Protein AF-A0A432T7C3-F1 (afdb_monomer)

Structure (mmCIF, N/CA/C/O backbone):
data_AF-A0A432T7C3-F1
#
_entry.id   AF-A0A432T7C3-F1
#
loop_
_atom_site.group_PDB
_atom_site.id
_atom_site.type_symbol
_atom_site.label_atom_id
_atom_site.label_alt_id
_atom_site.label_comp_id
_atom_site.label_asym_id
_atom_site.label_entity_id
_atom_site.label_seq_id
_atom_site.pdbx_PDB_ins_code
_atom_site.Cartn_x
_atom_site.Cartn_y
_atom_site.Cartn_z
_atom_site.occupancy
_atom_site.B_iso_or_equiv
_atom_site.auth_seq_id
_atom_site.auth_comp_id
_atom_site.auth_asym_id
_atom_site.auth_atom_id
_atom_site.pdbx_PDB_model_num
ATOM 1 N N . GLN A 1 1 ? 37.773 -9.809 -65.110 1.00 54.16 1 GLN A N 1
ATOM 2 C CA . GLN A 1 1 ? 37.164 -10.284 -63.846 1.00 54.16 1 GLN A CA 1
ATOM 3 C C . GLN A 1 1 ? 37.343 -9.283 -62.699 1.00 54.16 1 GLN A C 1
ATOM 5 O O . GLN A 1 1 ? 36.354 -8.978 -62.051 1.00 54.16 1 GLN A O 1
ATOM 10 N N . LEU A 1 2 ? 38.522 -8.673 -62.494 1.00 64.56 2 LEU A N 1
ATOM 11 C CA . LEU A 1 2 ? 38.694 -7.608 -61.482 1.00 64.56 2 LEU A CA 1
ATOM 12 C C . LEU A 1 2 ? 37.744 -6.406 -61.658 1.00 64.56 2 LEU A C 1
ATOM 14 O O . LEU A 1 2 ? 37.032 -6.058 -60.725 1.00 64.56 2 LEU A O 1
ATOM 18 N N . LYS A 1 3 ? 37.625 -5.853 -62.875 1.00 71.88 3 LYS A N 1
ATOM 19 C CA . LYS A 1 3 ? 36.736 -4.705 -63.163 1.00 71.88 3 LYS A CA 1
ATOM 20 C C . LYS A 1 3 ? 35.256 -4.932 -62.813 1.00 71.88 3 LYS A C 1
ATOM 22 O O . LYS A 1 3 ? 34.535 -3.980 -62.534 1.00 71.88 3 LYS A O 1
ATOM 27 N N . SER A 1 4 ? 34.767 -6.175 -62.856 1.00 71.75 4 SER A N 1
ATOM 28 C CA . SER A 1 4 ? 33.382 -6.485 -62.462 1.00 71.75 4 SER A CA 1
ATOM 29 C C . SER A 1 4 ? 33.224 -6.640 -60.951 1.00 71.75 4 SER A C 1
ATOM 31 O O . SER A 1 4 ? 32.135 -6.416 -60.434 1.00 71.75 4 SER A O 1
ATOM 33 N N . ILE A 1 5 ? 34.289 -7.035 -60.248 1.00 71.56 5 ILE A N 1
ATOM 34 C CA . ILE A 1 5 ? 34.315 -7.098 -58.783 1.00 71.56 5 ILE A CA 1
ATOM 35 C C . ILE A 1 5 ? 34.337 -5.674 -58.224 1.00 71.56 5 ILE A C 1
ATOM 37 O O . ILE A 1 5 ? 33.519 -5.350 -57.373 1.00 71.56 5 ILE A O 1
ATOM 41 N N . GLU A 1 6 ? 35.172 -4.808 -58.790 1.00 73.12 6 GLU A N 1
ATOM 42 C CA . GLU A 1 6 ? 35.300 -3.392 -58.426 1.00 73.12 6 GLU A CA 1
ATOM 43 C C . GLU A 1 6 ? 33.960 -2.646 -58.558 1.00 73.12 6 GLU A C 1
ATOM 45 O O . GLU A 1 6 ? 33.432 -2.134 -57.576 1.00 73.12 6 GLU A O 1
ATOM 50 N N . LYS A 1 7 ? 33.287 -2.764 -59.715 1.00 78.12 7 LYS A N 1
ATOM 51 C CA . LYS A 1 7 ? 31.936 -2.201 -59.912 1.00 78.12 7 LYS A CA 1
ATOM 52 C C . LYS A 1 7 ? 30.893 -2.717 -58.915 1.00 78.12 7 LYS A C 1
ATOM 54 O O . LYS A 1 7 ? 29.966 -1.989 -58.566 1.00 78.12 7 LYS A O 1
ATOM 59 N N . ARG A 1 8 ? 30.990 -3.981 -58.488 1.00 75.25 8 ARG A N 1
ATOM 60 C CA . ARG A 1 8 ? 30.068 -4.559 -57.494 1.00 75.25 8 ARG A CA 1
ATOM 61 C C . ARG A 1 8 ? 30.345 -4.019 -56.097 1.00 75.25 8 ARG A C 1
ATOM 63 O O . ARG A 1 8 ? 29.389 -3.766 -55.367 1.00 75.25 8 ARG A O 1
ATOM 70 N N . VAL A 1 9 ? 31.616 -3.846 -55.741 1.00 74.75 9 VAL A N 1
ATOM 71 C CA . VAL A 1 9 ? 32.032 -3.254 -54.466 1.00 74.75 9 VAL A CA 1
ATOM 72 C C . VAL A 1 9 ? 31.573 -1.801 -54.394 1.00 74.75 9 VAL A C 1
ATOM 74 O O . VAL A 1 9 ? 30.896 -1.448 -53.433 1.00 74.75 9 VAL A O 1
ATOM 77 N N . ASP A 1 10 ? 31.793 -1.007 -55.442 1.00 78.06 10 ASP A N 1
ATOM 78 C CA . ASP A 1 10 ? 31.358 0.395 -55.495 1.00 78.06 10 ASP A CA 1
ATOM 79 C C . ASP A 1 10 ? 29.837 0.534 -55.415 1.00 78.06 10 ASP A C 1
ATOM 81 O O . ASP A 1 10 ? 29.310 1.325 -54.633 1.00 78.06 10 ASP A O 1
ATOM 85 N N . ALA A 1 11 ? 29.098 -0.285 -56.172 1.00 77.31 11 ALA A N 1
ATOM 86 C CA . ALA A 1 11 ? 27.639 -0.294 -56.113 1.00 77.31 11 ALA A CA 1
ATOM 87 C C . ALA A 1 11 ? 27.120 -0.703 -54.724 1.00 77.31 11 ALA A C 1
ATOM 89 O O . ALA A 1 11 ? 26.119 -0.161 -54.254 1.00 77.31 11 ALA A O 1
ATOM 90 N N . SER A 1 12 ? 27.790 -1.648 -54.060 1.00 73.06 12 SER A N 1
ATOM 91 C CA . SER A 1 12 ? 27.452 -2.056 -52.696 1.00 73.06 12 SER A CA 1
ATOM 92 C C . SER A 1 12 ? 27.773 -0.958 -51.681 1.00 73.06 12 SER A C 1
ATOM 94 O O . SER A 1 12 ? 26.977 -0.722 -50.775 1.00 73.06 12 SER A O 1
ATOM 96 N N . SER A 1 13 ? 28.903 -0.271 -51.848 1.00 70.06 13 SER A N 1
ATOM 97 C CA . SER A 1 13 ? 29.343 0.818 -50.976 1.00 70.06 13 SER A CA 1
ATOM 98 C C . SER A 1 13 ? 28.404 2.019 -51.083 1.00 70.06 13 SER A C 1
ATOM 100 O O . SER A 1 13 ? 27.901 2.500 -50.073 1.00 70.06 13 SER A O 1
ATOM 102 N N . ASN A 1 14 ? 28.035 2.410 -52.307 1.00 77.12 14 ASN A N 1
ATOM 103 C CA . ASN A 1 14 ? 27.067 3.480 -52.550 1.00 77.12 14 ASN A CA 1
A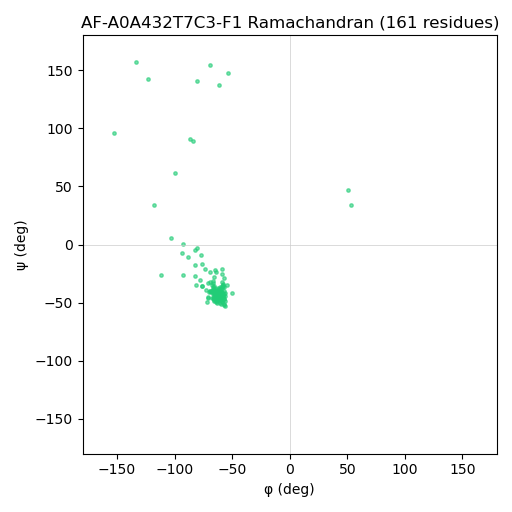TOM 104 C C . ASN A 1 14 ? 25.688 3.150 -51.969 1.00 77.12 14 ASN A C 1
ATOM 106 O O . ASN A 1 14 ? 25.072 3.996 -51.331 1.00 77.12 14 ASN A O 1
ATOM 110 N N . ARG A 1 15 ? 25.210 1.907 -52.121 1.00 78.12 15 ARG A N 1
ATOM 111 C CA . ARG A 1 15 ? 23.943 1.472 -51.507 1.00 78.12 15 ARG A CA 1
ATOM 112 C C . ARG A 1 15 ? 23.992 1.519 -49.982 1.00 78.12 15 ARG A C 1
ATOM 114 O O . ARG A 1 15 ? 23.000 1.899 -49.364 1.00 78.12 15 ARG A O 1
ATOM 121 N N . LEU A 1 16 ? 25.117 1.129 -49.383 1.00 72.56 16 LEU A N 1
ATOM 122 C CA . LEU A 1 16 ? 25.315 1.191 -47.938 1.00 72.56 16 LEU A CA 1
ATOM 123 C C . LEU A 1 16 ? 25.355 2.641 -47.445 1.00 72.56 16 LEU A C 1
ATOM 125 O O . LEU A 1 16 ? 24.754 2.945 -46.419 1.00 72.56 16 LEU A O 1
ATOM 129 N N . GLU A 1 17 ? 26.012 3.529 -48.183 1.00 69.94 17 GLU A N 1
ATOM 130 C CA . GLU A 1 17 ? 26.116 4.946 -47.846 1.00 69.94 17 GLU A CA 1
ATOM 131 C C . GLU A 1 17 ? 24.760 5.652 -47.951 1.00 69.94 17 GLU A C 1
ATOM 133 O O . GLU A 1 17 ? 24.330 6.299 -46.998 1.00 69.94 17 GLU A O 1
ATOM 138 N N . THR A 1 18 ? 24.011 5.427 -49.037 1.00 73.81 18 THR A N 1
ATOM 139 C CA . THR A 1 18 ? 22.626 5.908 -49.159 1.00 73.81 18 THR A CA 1
ATOM 140 C C . THR A 1 18 ? 21.754 5.366 -48.028 1.00 73.81 18 THR A C 1
ATOM 142 O O . THR A 1 18 ? 21.009 6.115 -47.407 1.00 73.81 18 THR A O 1
ATOM 145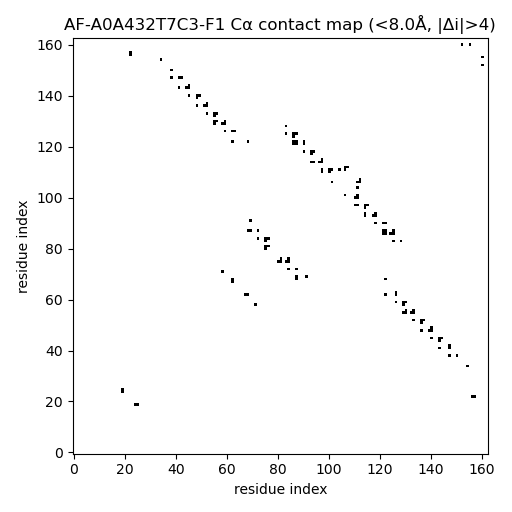 N N . TYR A 1 19 ? 21.884 4.080 -47.684 1.00 69.31 19 TYR A N 1
ATOM 146 C CA . TYR A 1 19 ? 21.140 3.498 -46.567 1.00 69.31 19 TYR A CA 1
ATOM 147 C C . TYR A 1 19 ? 21.490 4.152 -45.220 1.00 69.31 19 TYR A C 1
ATOM 149 O O . TYR A 1 19 ? 20.591 4.407 -44.416 1.00 69.31 19 TYR A O 1
ATOM 157 N N . LYS A 1 20 ? 22.772 4.444 -44.965 1.00 66.69 20 LYS A N 1
ATOM 158 C CA . LYS A 1 20 ? 23.224 5.142 -43.753 1.00 66.69 20 LYS A CA 1
ATOM 159 C C . LYS A 1 20 ? 22.702 6.577 -43.697 1.00 66.69 20 LYS A C 1
ATOM 161 O O . LYS A 1 20 ? 22.206 6.984 -42.649 1.00 66.69 20 LYS A O 1
ATOM 166 N N . GLN A 1 21 ? 22.746 7.308 -44.810 1.00 69.50 21 GLN A N 1
ATOM 167 C CA . GLN A 1 21 ? 22.246 8.683 -44.914 1.00 69.50 21 GLN A CA 1
ATOM 168 C C . GLN A 1 21 ? 20.721 8.756 -44.740 1.00 69.50 21 GLN A C 1
ATOM 170 O O . GLN A 1 21 ? 20.242 9.498 -43.879 1.00 69.50 21 GLN A O 1
ATOM 175 N N . ASP A 1 22 ? 19.963 7.914 -45.450 1.00 68.88 22 ASP A N 1
ATOM 176 C CA . ASP A 1 22 ? 18.492 7.841 -45.382 1.00 68.88 22 ASP A CA 1
ATOM 177 C C . ASP A 1 22 ? 17.982 7.535 -43.961 1.00 68.88 22 ASP A C 1
ATOM 179 O O . ASP A 1 22 ? 16.904 7.981 -43.539 1.00 68.88 22 ASP A O 1
ATOM 183 N N 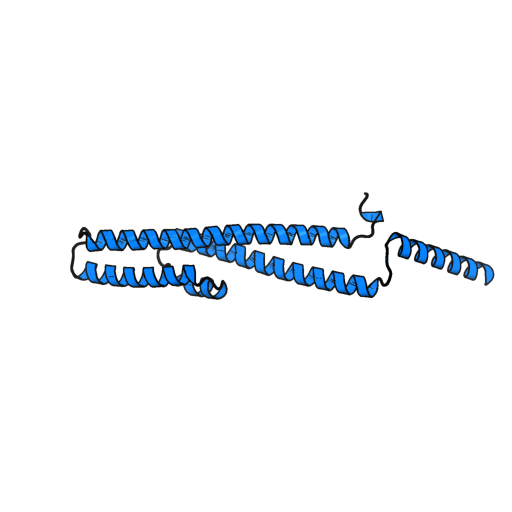. ASN A 1 23 ? 18.764 6.766 -43.199 1.00 62.19 23 ASN A N 1
ATOM 184 C CA . ASN A 1 23 ? 18.429 6.354 -41.839 1.00 62.19 23 ASN A CA 1
ATOM 185 C C . ASN A 1 23 ? 19.192 7.134 -40.753 1.00 62.19 23 ASN A C 1
ATOM 187 O O . ASN A 1 23 ? 19.024 6.822 -39.576 1.00 62.19 23 ASN A O 1
ATOM 191 N N . SER A 1 24 ? 19.978 8.157 -41.114 1.00 62.12 24 SER A N 1
ATOM 192 C CA . SER A 1 24 ? 20.778 8.974 -40.181 1.00 62.12 24 SER A CA 1
ATOM 193 C C . SER A 1 24 ? 21.704 8.144 -39.267 1.00 62.12 24 SER A C 1
ATOM 195 O O . SER A 1 24 ? 21.935 8.477 -38.102 1.00 62.12 24 SER A O 1
ATOM 197 N N . ILE A 1 25 ? 22.230 7.037 -39.795 1.00 59.09 25 ILE A N 1
ATOM 198 C CA . ILE A 1 25 ? 23.072 6.077 -39.080 1.00 59.09 25 ILE A CA 1
ATOM 199 C C . ILE A 1 25 ? 24.528 6.554 -39.157 1.00 59.09 25 ILE A C 1
ATOM 201 O O . ILE A 1 25 ? 25.255 6.223 -40.090 1.00 59.09 25 ILE A O 1
ATOM 205 N N . VAL A 1 26 ? 24.950 7.351 -38.173 1.00 58.78 26 VAL A N 1
ATOM 206 C CA . VAL A 1 26 ? 26.331 7.866 -38.072 1.00 58.78 26 VAL A CA 1
ATOM 207 C C . VAL A 1 26 ? 27.269 6.813 -37.455 1.00 58.78 26 VAL A C 1
ATOM 209 O O . VAL A 1 26 ? 28.410 6.688 -37.886 1.00 58.78 26 VAL A O 1
ATOM 212 N N . GLN A 1 27 ? 26.767 6.009 -36.500 1.00 63.25 27 GLN A N 1
ATOM 213 C CA . GLN A 1 27 ? 27.426 4.828 -35.909 1.00 63.25 27 GLN A CA 1
ATOM 214 C C . GLN A 1 27 ? 26.360 3.820 -35.418 1.00 63.25 27 GLN A C 1
ATOM 216 O O . GLN A 1 27 ? 25.814 3.990 -34.321 1.00 63.25 27 GLN A O 1
ATOM 221 N N . PRO A 1 28 ? 26.009 2.801 -36.222 1.00 61.16 28 PRO A N 1
ATOM 222 C CA . PRO A 1 28 ? 24.895 1.898 -35.929 1.00 61.16 28 PRO A CA 1
ATOM 223 C C . PRO A 1 28 ? 25.069 1.123 -34.619 1.00 61.16 28 PRO A C 1
ATOM 225 O O . PRO A 1 28 ? 24.103 0.925 -33.883 1.00 61.16 28 PRO A O 1
ATOM 228 N N . GLU A 1 29 ? 26.291 0.715 -34.293 1.00 66.44 29 GLU A N 1
ATOM 229 C CA . GLU A 1 29 ? 26.596 -0.125 -33.135 1.00 66.44 29 GLU A CA 1
ATOM 230 C C . GLU A 1 29 ? 26.429 0.654 -31.825 1.00 66.44 29 GLU A C 1
ATOM 232 O O . GLU A 1 29 ? 25.759 0.187 -30.902 1.00 66.44 29 GLU A O 1
ATOM 237 N N . ALA A 1 30 ? 26.963 1.880 -31.767 1.00 64.81 30 ALA A N 1
ATOM 238 C CA . ALA A 1 30 ? 26.845 2.757 -30.603 1.00 64.81 30 ALA A CA 1
ATOM 239 C C . ALA A 1 30 ? 25.384 3.168 -30.348 1.00 64.81 30 ALA A C 1
ATOM 241 O O . ALA A 1 30 ? 24.908 3.113 -29.213 1.00 64.81 30 ALA A O 1
ATOM 242 N N . GLN A 1 31 ? 24.636 3.508 -31.404 1.00 63.66 31 GLN A N 1
ATOM 243 C CA . GLN A 1 31 ? 23.210 3.833 -31.292 1.00 63.66 31 GLN A CA 1
ATOM 244 C C . GLN A 1 31 ? 22.379 2.617 -30.854 1.00 63.66 31 GLN A C 1
ATOM 246 O O . GLN A 1 31 ? 21.493 2.746 -30.009 1.00 63.66 31 GLN A O 1
ATOM 251 N N . THR A 1 32 ? 22.698 1.423 -31.362 1.00 69.00 32 THR A N 1
ATOM 252 C CA . THR A 1 32 ? 22.032 0.175 -30.958 1.00 69.00 32 THR A CA 1
ATOM 253 C C . THR A 1 32 ? 22.294 -0.148 -29.489 1.00 69.00 32 THR A C 1
ATOM 255 O O . THR A 1 32 ? 21.359 -0.481 -28.764 1.00 69.00 32 THR A O 1
ATOM 258 N N . ALA A 1 33 ? 23.533 0.002 -29.013 1.00 70.25 33 ALA A N 1
ATOM 259 C CA . ALA A 1 33 ? 23.883 -0.241 -27.614 1.00 70.25 33 ALA A CA 1
ATOM 260 C C . ALA A 1 33 ? 23.127 0.695 -26.650 1.00 70.25 33 ALA A C 1
ATOM 262 O O . ALA A 1 33 ? 22.616 0.249 -25.615 1.00 70.25 33 ALA A O 1
ATOM 263 N N . ILE A 1 34 ? 22.993 1.976 -27.012 1.00 75.31 34 ILE A N 1
ATOM 264 C CA . ILE A 1 34 ? 22.212 2.959 -26.247 1.00 75.31 34 ILE A CA 1
ATOM 265 C C . ILE A 1 34 ? 20.733 2.551 -26.214 1.00 75.31 34 ILE A C 1
ATOM 267 O O . ILE A 1 34 ? 20.158 2.429 -25.132 1.00 75.31 34 ILE A O 1
ATOM 271 N N . LEU A 1 35 ? 20.138 2.239 -27.372 1.00 72.06 35 LEU A N 1
ATOM 272 C CA . LEU A 1 35 ? 18.736 1.817 -27.476 1.00 72.06 35 LEU A CA 1
ATOM 273 C C . LEU A 1 35 ? 18.443 0.536 -26.680 1.00 72.06 35 LEU A C 1
ATOM 275 O O . LEU A 1 35 ? 17.440 0.466 -25.971 1.00 72.06 35 LEU A O 1
ATOM 279 N N . VAL A 1 36 ? 19.321 -0.470 -26.745 1.00 74.94 36 VAL A N 1
ATOM 280 C CA . VAL A 1 36 ? 19.190 -1.720 -25.972 1.00 74.94 36 VAL A CA 1
ATOM 281 C C . VAL A 1 36 ? 19.237 -1.444 -24.469 1.00 74.94 36 VAL A C 1
ATOM 283 O O . VAL A 1 36 ? 18.447 -2.011 -23.704 1.00 74.94 36 VAL A O 1
ATOM 286 N N . THR A 1 37 ? 20.119 -0.542 -24.038 1.00 76.69 37 THR A N 1
ATOM 287 C CA . THR A 1 37 ? 20.243 -0.141 -22.632 1.00 76.69 37 THR A CA 1
ATOM 288 C C . THR A 1 37 ? 18.985 0.583 -22.153 1.00 76.69 37 THR A C 1
ATOM 290 O O . THR A 1 37 ? 18.438 0.253 -21.098 1.00 76.69 37 THR A O 1
ATOM 293 N N . GLU A 1 38 ? 18.476 1.535 -22.935 1.00 78.31 38 GLU A N 1
ATOM 294 C CA . GLU A 1 38 ? 17.235 2.254 -22.632 1.00 78.31 38 GLU A CA 1
ATOM 295 C C . GLU A 1 38 ? 16.025 1.316 -22.595 1.00 78.31 38 GLU A C 1
ATOM 297 O O . GLU A 1 38 ? 15.237 1.355 -21.647 1.00 78.31 38 GLU A O 1
ATOM 302 N N . MET A 1 39 ? 15.899 0.414 -23.573 1.00 76.81 39 MET A N 1
ATOM 303 C CA . MET A 1 39 ? 14.846 -0.602 -23.592 1.00 76.81 39 MET A CA 1
ATOM 304 C C . MET A 1 39 ? 14.899 -1.500 -22.355 1.00 76.81 39 MET A C 1
ATOM 306 O O . MET A 1 39 ? 13.855 -1.805 -21.777 1.00 76.81 39 MET A O 1
ATOM 310 N N . SER A 1 40 ? 16.094 -1.912 -21.932 1.00 80.25 40 SER A N 1
ATOM 311 C CA . SER A 1 40 ? 16.275 -2.740 -20.736 1.00 80.25 40 SER A CA 1
ATOM 312 C C . SER A 1 40 ? 15.848 -1.997 -19.468 1.00 80.25 40 SER A C 1
ATOM 314 O O . SER A 1 40 ? 15.075 -2.540 -18.679 1.00 80.25 40 SER A O 1
ATOM 316 N N . LYS A 1 41 ? 16.239 -0.724 -19.312 1.00 82.75 41 LYS A N 1
ATOM 317 C CA . LYS A 1 41 ? 15.796 0.126 -18.190 1.00 82.75 41 LYS A CA 1
ATOM 318 C C . LYS A 1 41 ? 14.273 0.264 -18.145 1.00 82.75 41 LYS A C 1
ATOM 320 O O . LYS A 1 41 ? 13.668 0.083 -17.090 1.00 82.75 41 LYS A O 1
ATOM 325 N N . VAL A 1 42 ? 13.641 0.529 -19.289 1.00 82.12 42 VAL A N 1
ATOM 326 C CA . VAL A 1 42 ? 12.179 0.666 -19.377 1.00 82.12 42 VAL A CA 1
ATOM 327 C C . VAL A 1 42 ? 11.470 -0.654 -19.051 1.00 82.12 42 VAL A C 1
ATOM 329 O O . VAL A 1 42 ? 10.457 -0.642 -18.352 1.00 82.12 42 VAL A O 1
ATOM 332 N N . LYS A 1 43 ? 12.002 -1.802 -19.495 1.00 80.69 43 LYS A N 1
ATOM 333 C CA . LYS A 1 43 ? 11.457 -3.128 -19.149 1.00 80.69 43 LYS A CA 1
ATOM 334 C C . LYS A 1 43 ? 11.501 -3.395 -17.644 1.00 80.69 43 LYS A C 1
ATOM 336 O O . LYS A 1 43 ? 10.502 -3.848 -17.090 1.00 80.69 43 LYS A O 1
ATOM 341 N N . VAL A 1 44 ? 12.617 -3.080 -16.983 1.00 84.44 44 VAL A N 1
ATOM 342 C CA . VAL A 1 44 ? 12.743 -3.220 -15.522 1.00 84.44 44 VAL A CA 1
ATOM 343 C C . VAL A 1 44 ? 11.722 -2.334 -14.806 1.00 84.44 44 VAL A C 1
ATOM 345 O O . VAL A 1 44 ? 10.984 -2.818 -13.951 1.00 84.44 44 VAL A O 1
ATOM 348 N N . GLN A 1 45 ? 11.597 -1.068 -15.215 1.00 85.75 45 GLN A N 1
ATOM 349 C CA . GLN A 1 45 ? 10.601 -0.147 -14.652 1.00 85.75 45 GLN A CA 1
ATOM 350 C C . GLN A 1 45 ? 9.164 -0.643 -14.854 1.00 85.75 45 GLN A C 1
ATOM 352 O O . GLN A 1 45 ? 8.323 -0.505 -13.967 1.00 85.75 45 GLN A O 1
ATOM 357 N N . LEU A 1 46 ? 8.857 -1.231 -16.012 1.00 86.00 46 LEU A N 1
ATOM 358 C CA . LEU A 1 46 ? 7.547 -1.825 -16.277 1.00 86.00 46 LEU A CA 1
ATOM 359 C C . LEU A 1 46 ? 7.240 -2.994 -15.344 1.00 86.00 46 LEU A C 1
ATOM 361 O O . LEU A 1 46 ? 6.132 -3.053 -14.807 1.00 86.00 46 LEU A O 1
ATOM 365 N N . ALA A 1 47 ? 8.207 -3.893 -15.144 1.00 84.81 47 ALA A N 1
ATOM 366 C CA . ALA A 1 47 ? 8.063 -5.033 -14.246 1.00 84.81 47 ALA A CA 1
ATOM 367 C C . ALA A 1 47 ? 7.830 -4.570 -12.799 1.00 84.81 47 ALA A C 1
ATOM 369 O O . ALA A 1 47 ? 6.857 -4.986 -12.173 1.00 84.81 47 ALA A O 1
ATOM 370 N N . GLN A 1 48 ? 8.643 -3.627 -12.313 1.00 88.38 48 GLN A N 1
ATOM 371 C CA . GLN A 1 48 ? 8.496 -3.033 -10.979 1.00 88.38 48 GLN A CA 1
ATOM 372 C C . GLN A 1 48 ? 7.133 -2.356 -10.794 1.00 88.38 48 GLN A C 1
ATOM 374 O O . GLN A 1 48 ? 6.458 -2.569 -9.789 1.00 88.38 48 GLN A O 1
ATOM 379 N N . ASN A 1 49 ? 6.677 -1.583 -11.784 1.00 88.81 49 ASN A N 1
ATOM 380 C CA . ASN A 1 49 ? 5.364 -0.940 -11.724 1.00 88.81 49 ASN A CA 1
ATOM 381 C C . ASN A 1 49 ? 4.216 -1.950 -11.758 1.00 88.81 49 ASN A C 1
ATOM 383 O O . ASN A 1 49 ? 3.198 -1.734 -11.104 1.00 88.81 49 ASN A O 1
ATOM 387 N N . SER A 1 50 ? 4.362 -3.034 -12.525 1.00 89.19 50 SER A N 1
ATOM 388 C CA . SER A 1 50 ? 3.370 -4.108 -12.562 1.00 89.19 50 SER A CA 1
ATOM 389 C C . SER A 1 50 ? 3.258 -4.787 -11.201 1.00 89.19 50 SER A C 1
ATOM 391 O O . SER A 1 50 ? 2.150 -4.919 -10.689 1.00 89.19 50 SER A O 1
ATOM 393 N N . TYR A 1 51 ? 4.396 -5.138 -10.593 1.00 89.88 51 TYR A N 1
ATOM 394 C CA . TYR A 1 51 ? 4.449 -5.698 -9.244 1.00 89.88 51 TYR A CA 1
ATOM 395 C C . TYR A 1 51 ? 3.803 -4.759 -8.223 1.00 89.88 51 TYR A C 1
ATOM 397 O O . TYR A 1 51 ? 2.867 -5.152 -7.537 1.00 89.88 51 TYR A O 1
ATOM 405 N N . LYS A 1 52 ? 4.211 -3.483 -8.196 1.00 92.12 52 LYS A N 1
ATOM 406 C CA . LYS A 1 52 ? 3.660 -2.477 -7.276 1.00 92.12 52 LYS A CA 1
ATOM 407 C C . LYS A 1 52 ? 2.143 -2.329 -7.407 1.00 92.12 52 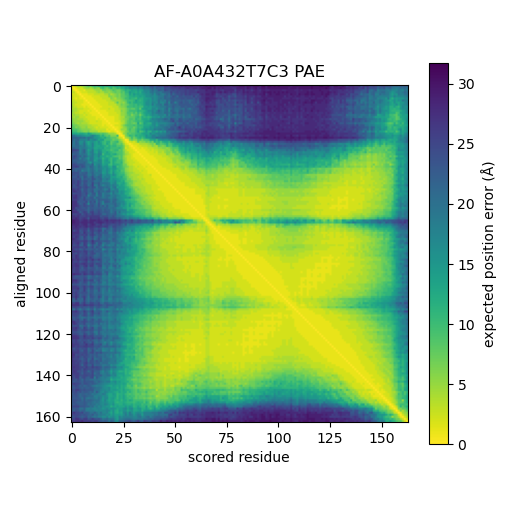LYS A C 1
ATOM 409 O O . LYS A 1 52 ? 1.445 -2.176 -6.408 1.00 92.12 52 LYS A O 1
ATOM 414 N N . LYS A 1 53 ? 1.627 -2.360 -8.637 1.00 92.75 53 LYS A N 1
ATOM 415 C CA . LYS A 1 53 ? 0.191 -2.278 -8.921 1.00 92.75 53 LYS A CA 1
ATOM 416 C C . LYS A 1 53 ? -0.554 -3.505 -8.381 1.00 92.75 53 LYS A C 1
ATOM 418 O O . LYS A 1 53 ? -1.573 -3.325 -7.724 1.00 92.75 53 LYS A O 1
ATOM 423 N N . GLU A 1 54 ? -0.058 -4.718 -8.624 1.00 92.62 54 GLU A N 1
ATOM 424 C CA . GLU A 1 54 ? -0.685 -5.938 -8.087 1.00 92.62 54 GLU A CA 1
ATOM 425 C C . GLU A 1 54 ? -0.577 -6.015 -6.558 1.00 92.62 54 GLU A C 1
ATOM 427 O O . GLU A 1 54 ? -1.564 -6.331 -5.901 1.00 92.62 54 GLU A O 1
ATOM 432 N N . LEU A 1 55 ? 0.559 -5.624 -5.970 1.00 92.56 55 LEU A N 1
ATOM 433 C CA . LEU A 1 55 ? 0.713 -5.531 -4.517 1.00 92.56 55 LEU A CA 1
ATOM 434 C C . LEU A 1 55 ? -0.352 -4.608 -3.916 1.00 92.56 55 LEU A C 1
ATOM 436 O O . LEU A 1 55 ? -1.113 -5.027 -3.053 1.00 92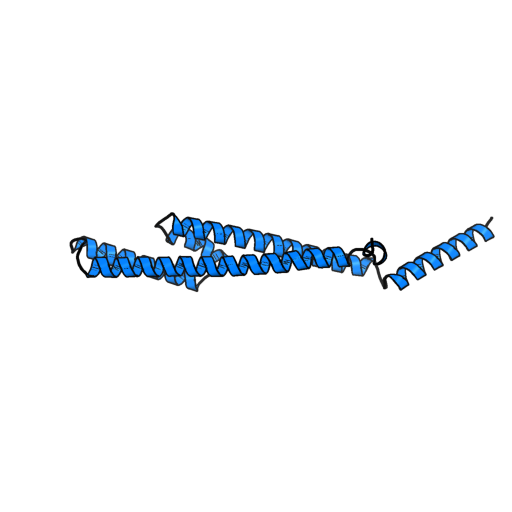.56 55 LEU A O 1
ATOM 440 N N . LEU A 1 56 ? -0.476 -3.377 -4.421 1.00 93.88 56 LEU A N 1
ATOM 441 C CA . LEU A 1 56 ? -1.487 -2.429 -3.943 1.00 93.88 56 LEU A CA 1
ATOM 442 C C . LEU A 1 56 ? -2.916 -2.960 -4.108 1.00 93.88 56 LEU A C 1
ATOM 444 O O . LEU A 1 56 ? -3.750 -2.726 -3.239 1.00 93.88 56 LEU A O 1
ATOM 448 N N . ARG A 1 57 ? -3.204 -3.683 -5.195 1.00 93.44 57 ARG A N 1
ATOM 449 C CA . ARG A 1 57 ? -4.502 -4.338 -5.391 1.00 93.44 57 ARG A CA 1
ATOM 450 C C . ARG A 1 57 ? -4.768 -5.379 -4.304 1.00 93.44 57 ARG A C 1
ATOM 452 O O . ARG A 1 57 ? -5.853 -5.373 -3.733 1.00 93.44 57 ARG A O 1
ATOM 459 N N . ASN A 1 58 ? -3.789 -6.227 -4.003 1.00 91.88 58 ASN A N 1
ATOM 460 C CA . ASN A 1 58 ? -3.917 -7.251 -2.969 1.00 91.88 58 ASN A CA 1
ATOM 461 C C . ASN A 1 58 ? -4.093 -6.627 -1.580 1.00 91.88 58 ASN A C 1
ATOM 463 O O . ASN A 1 58 ? -4.939 -7.082 -0.821 1.00 91.88 58 ASN A O 1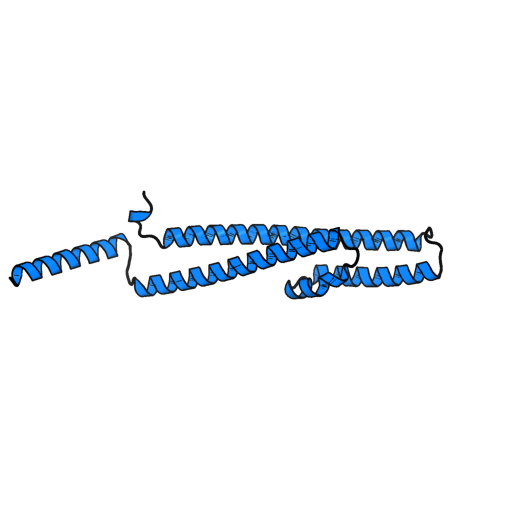
ATOM 467 N N . LEU A 1 59 ? -3.371 -5.542 -1.276 1.00 92.69 59 LEU A N 1
ATOM 468 C CA . LEU A 1 59 ? -3.544 -4.804 -0.020 1.00 92.69 59 LEU A CA 1
ATOM 469 C C . LEU A 1 59 ? -4.948 -4.196 0.106 1.00 92.69 59 LEU A C 1
ATOM 471 O O . LEU A 1 59 ? -5.528 -4.230 1.184 1.00 92.69 59 LEU A O 1
ATOM 475 N N . ILE A 1 60 ? -5.513 -3.662 -0.985 1.00 93.19 60 ILE A N 1
ATOM 476 C CA . ILE A 1 60 ? -6.891 -3.143 -0.999 1.00 93.19 60 ILE A CA 1
ATOM 477 C C . ILE A 1 60 ? -7.886 -4.256 -0.668 1.00 93.19 60 ILE A C 1
ATOM 479 O O . ILE A 1 60 ? -8.718 -4.064 0.212 1.00 93.19 60 ILE A O 1
ATOM 483 N N . VAL A 1 61 ? -7.784 -5.403 -1.348 1.00 91.62 61 VAL A N 1
ATOM 484 C CA . VAL A 1 61 ? -8.666 -6.558 -1.108 1.00 91.62 61 VAL A CA 1
ATOM 485 C C . VAL A 1 61 ? -8.531 -7.035 0.336 1.00 91.62 61 VAL A C 1
ATOM 487 O O . VAL A 1 61 ? -9.531 -7.187 1.029 1.00 91.62 61 VAL A O 1
ATOM 490 N N . PHE A 1 62 ? -7.298 -7.170 0.823 1.00 90.38 62 PHE A N 1
ATOM 491 C CA . PHE A 1 62 ? -7.032 -7.606 2.186 1.00 90.38 62 PHE A CA 1
ATOM 492 C C . PHE A 1 62 ? -7.675 -6.680 3.228 1.00 90.38 62 PHE A C 1
ATOM 494 O O . PHE A 1 62 ? -8.395 -7.163 4.092 1.00 90.38 62 PHE A O 1
ATOM 501 N N . VAL A 1 63 ? -7.500 -5.359 3.108 1.00 90.00 63 VAL A N 1
ATOM 502 C CA . VAL A 1 63 ? -8.106 -4.375 4.030 1.00 90.00 63 VAL A CA 1
ATOM 503 C C . VAL A 1 63 ? -9.637 -4.346 3.939 1.00 90.00 63 VAL A C 1
ATOM 505 O O . VAL A 1 63 ? -10.300 -3.994 4.909 1.00 90.00 63 VAL A O 1
ATOM 508 N N . GLN A 1 64 ? -10.218 -4.684 2.786 1.00 88.50 64 GLN A N 1
ATOM 509 C CA . GLN A 1 64 ? -11.674 -4.764 2.629 1.00 88.50 64 GLN A CA 1
ATOM 510 C C . GLN A 1 64 ? -12.267 -6.031 3.253 1.00 88.50 64 GLN A C 1
ATOM 512 O O . GLN A 1 64 ? -13.383 -5.987 3.764 1.00 88.50 64 GLN A O 1
ATOM 517 N N . GLU A 1 65 ? -11.547 -7.150 3.182 1.00 85.44 65 GLU A N 1
ATOM 518 C CA . GLU A 1 65 ? -12.027 -8.462 3.628 1.00 85.44 65 GLU A CA 1
ATOM 519 C C . GLU A 1 65 ? -11.657 -8.782 5.083 1.00 85.44 65 GLU A C 1
ATOM 521 O O . GLU A 1 65 ? -12.351 -9.561 5.733 1.00 85.44 65 GLU A O 1
ATOM 526 N N . HIS A 1 66 ? -10.577 -8.195 5.604 1.00 74.06 66 HIS A N 1
ATOM 527 C CA . HIS A 1 66 ? -10.004 -8.543 6.902 1.00 74.06 66 HIS A CA 1
ATOM 528 C C . HIS A 1 66 ? -9.923 -7.327 7.827 1.00 74.06 66 HIS A C 1
ATOM 530 O O . HIS A 1 66 ? -9.606 -6.214 7.413 1.00 74.06 66 HIS A O 1
ATOM 536 N N . SER A 1 67 ? -10.178 -7.556 9.116 1.00 67.50 67 SER A N 1
ATOM 537 C CA . SER A 1 67 ? -10.146 -6.510 10.147 1.00 67.50 67 SER A 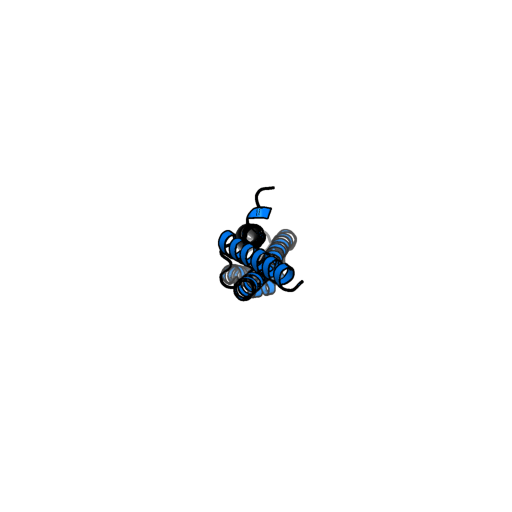CA 1
ATOM 538 C C . SER A 1 67 ? -8.739 -6.208 10.675 1.00 67.50 67 SER A C 1
ATOM 540 O O . SER A 1 67 ? -8.536 -5.164 11.297 1.00 67.50 67 SER A O 1
ATOM 542 N N . ASP A 1 68 ? -7.780 -7.113 10.455 1.00 82.06 68 ASP A N 1
ATOM 543 C CA . ASP A 1 68 ? -6.405 -6.972 10.937 1.00 82.06 68 ASP A CA 1
ATOM 544 C C . ASP A 1 68 ? -5.577 -6.122 9.970 1.00 82.06 68 ASP A C 1
ATOM 546 O O . ASP A 1 68 ? -4.958 -6.615 9.030 1.00 82.06 68 ASP A O 1
ATOM 550 N N . ILE A 1 69 ? -5.590 -4.813 10.198 1.00 85.38 69 ILE A N 1
ATOM 551 C CA . ILE A 1 69 ? -4.885 -3.846 9.356 1.00 85.38 69 ILE A CA 1
ATOM 552 C C . ILE A 1 69 ? -3.372 -3.807 9.619 1.00 85.38 69 ILE A C 1
ATOM 554 O O . ILE A 1 69 ? -2.637 -3.183 8.857 1.00 85.38 69 ILE A O 1
ATOM 558 N N . ASP A 1 70 ? -2.880 -4.478 10.658 1.00 87.06 70 ASP A N 1
ATOM 559 C CA . ASP A 1 70 ? -1.461 -4.447 11.019 1.00 87.06 70 ASP A CA 1
ATOM 560 C C . ASP A 1 70 ? -0.635 -5.350 10.107 1.00 87.06 70 ASP A C 1
ATOM 562 O O . ASP A 1 70 ? 0.516 -5.045 9.779 1.00 87.06 70 ASP A O 1
ATOM 566 N N . ALA A 1 71 ? -1.254 -6.424 9.614 1.00 88.56 71 ALA A N 1
ATOM 567 C CA . ALA A 1 71 ? -0.633 -7.385 8.713 1.00 88.56 71 ALA A CA 1
ATOM 568 C C . ALA A 1 71 ? -0.111 -6.755 7.405 1.00 88.56 71 ALA A C 1
ATOM 570 O O . ALA A 1 71 ? 0.785 -7.310 6.767 1.00 88.56 71 ALA A O 1
ATOM 571 N N . ILE A 1 72 ? -0.615 -5.578 7.009 1.00 90.62 72 ILE A N 1
ATOM 572 C CA . ILE A 1 72 ? -0.148 -4.876 5.803 1.00 90.62 72 ILE A CA 1
ATOM 573 C C . ILE A 1 72 ? 1.041 -3.936 6.045 1.00 90.62 72 ILE A C 1
ATOM 575 O O . ILE A 1 72 ? 1.654 -3.476 5.077 1.00 90.62 72 ILE A O 1
ATOM 579 N N . ALA A 1 73 ? 1.408 -3.655 7.301 1.00 90.44 73 ALA A N 1
ATOM 580 C CA . ALA A 1 73 ? 2.475 -2.708 7.630 1.00 90.44 73 ALA A CA 1
ATOM 581 C C . ALA A 1 73 ? 3.832 -3.038 6.965 1.00 90.44 73 ALA A C 1
ATOM 583 O O . ALA A 1 73 ? 4.443 -2.114 6.420 1.00 90.44 73 ALA A O 1
ATOM 584 N N . PRO A 1 74 ? 4.295 -4.306 6.888 1.00 90.94 74 PRO A N 1
ATOM 585 C CA . PRO A 1 74 ? 5.544 -4.636 6.196 1.00 90.94 74 PRO A CA 1
ATOM 586 C C . PRO A 1 74 ? 5.532 -4.255 4.710 1.00 90.94 74 PRO A C 1
ATOM 588 O O . PRO A 1 74 ? 6.502 -3.702 4.196 1.00 90.94 74 PRO A O 1
ATOM 591 N N . SER A 1 75 ? 4.405 -4.481 4.026 1.00 91.38 75 SER A N 1
ATOM 592 C CA . SER A 1 75 ? 4.255 -4.113 2.612 1.00 91.38 75 SER A CA 1
ATOM 593 C C . SER A 1 75 ? 4.256 -2.596 2.421 1.00 91.38 75 SER A C 1
ATOM 595 O O . SER A 1 75 ? 4.774 -2.083 1.432 1.00 91.38 75 SER A O 1
ATOM 597 N N . LEU A 1 76 ? 3.695 -1.848 3.373 1.00 91.88 76 LEU A N 1
ATOM 598 C CA . LEU A 1 76 ? 3.713 -0.388 3.335 1.00 91.88 76 LEU A CA 1
ATOM 599 C C . LEU A 1 76 ? 5.113 0.195 3.557 1.00 91.88 76 LEU A C 1
ATOM 601 O O . LEU A 1 76 ? 5.426 1.224 2.957 1.00 91.88 76 LEU A O 1
ATOM 605 N N . ILE A 1 77 ? 5.956 -0.466 4.358 1.00 91.12 77 ILE A N 1
ATOM 606 C CA . ILE A 1 77 ? 7.370 -0.099 4.530 1.00 91.12 77 ILE A CA 1
ATOM 607 C C . ILE A 1 77 ? 8.119 -0.276 3.205 1.00 91.12 77 ILE A C 1
ATOM 609 O O . ILE A 1 77 ? 8.794 0.648 2.761 1.00 91.12 77 ILE A O 1
ATOM 613 N N . GLU A 1 78 ? 7.936 -1.407 2.513 1.00 88.81 78 GLU A N 1
ATOM 614 C CA . GLU A 1 78 ? 8.527 -1.634 1.181 1.00 88.81 78 GLU A CA 1
ATOM 615 C C . GLU A 1 78 ? 8.082 -0.560 0.168 1.00 88.81 78 GLU A C 1
ATOM 617 O O . GLU A 1 78 ? 8.849 -0.107 -0.685 1.00 88.81 78 GLU A O 1
ATOM 622 N N . LEU A 1 79 ? 6.836 -0.097 0.291 1.00 89.38 79 LEU A N 1
ATOM 623 C CA . LEU A 1 79 ? 6.267 0.964 -0.537 1.00 89.38 79 LEU A CA 1
ATOM 624 C C . LEU A 1 79 ? 6.669 2.386 -0.104 1.00 89.38 79 LEU A C 1
ATOM 626 O O . LEU A 1 79 ? 6.294 3.335 -0.807 1.00 89.38 79 LEU A O 1
ATOM 630 N N . ASN A 1 80 ? 7.419 2.537 0.995 1.00 92.44 80 ASN A N 1
ATOM 631 C CA . ASN A 1 80 ? 7.758 3.803 1.655 1.00 92.44 80 ASN A CA 1
ATOM 632 C C . ASN A 1 80 ? 6.519 4.681 1.920 1.00 92.44 80 ASN A C 1
ATOM 634 O O . ASN A 1 80 ? 6.487 5.868 1.586 1.00 92.44 80 ASN A O 1
ATOM 638 N N . ASP A 1 81 ? 5.449 4.087 2.456 1.00 92.12 81 ASP A N 1
ATOM 639 C CA . ASP A 1 81 ? 4.173 4.763 2.704 1.00 92.12 81 ASP A CA 1
ATOM 640 C C . ASP A 1 81 ? 3.980 5.196 4.164 1.00 92.12 81 ASP A C 1
ATOM 642 O O . ASP A 1 81 ? 3.025 4.792 4.833 1.00 92.12 81 ASP A O 1
ATOM 646 N N . GLU A 1 82 ? 4.871 6.065 4.641 1.00 93.94 82 GLU A N 1
ATOM 647 C CA . GLU A 1 82 ? 4.834 6.608 6.008 1.00 93.94 82 GLU A CA 1
ATOM 648 C C . GLU A 1 82 ? 3.470 7.181 6.434 1.00 93.94 82 GLU A C 1
ATOM 650 O O . GLU A 1 82 ? 3.026 6.886 7.547 1.00 93.94 82 GLU A O 1
ATOM 655 N N . PRO A 1 83 ? 2.731 7.934 5.589 1.00 94.50 83 PRO A N 1
ATOM 656 C CA . PRO A 1 83 ? 1.416 8.440 5.976 1.00 94.50 83 PRO A CA 1
ATOM 657 C C . PRO A 1 83 ? 0.418 7.329 6.320 1.00 94.50 83 PRO A C 1
ATOM 659 O O . PRO A 1 83 ? -0.342 7.457 7.279 1.00 94.50 83 PRO A O 1
ATOM 662 N N . THR A 1 84 ? 0.407 6.235 5.556 1.00 94.75 84 THR A N 1
ATOM 663 C CA . THR A 1 84 ? -0.509 5.112 5.805 1.00 94.75 84 THR A CA 1
ATOM 664 C C . THR A 1 84 ? -0.042 4.267 6.989 1.00 94.75 84 THR A C 1
ATOM 666 O O . THR A 1 84 ? -0.871 3.850 7.794 1.00 94.75 84 THR A O 1
ATOM 669 N N . ILE A 1 85 ? 1.272 4.094 7.167 1.00 95.44 85 ILE A N 1
ATOM 670 C CA . ILE A 1 85 ? 1.849 3.444 8.357 1.00 95.44 85 ILE A CA 1
ATOM 671 C C . ILE A 1 85 ? 1.464 4.208 9.630 1.00 95.44 85 ILE A C 1
ATOM 673 O O . ILE A 1 85 ? 1.093 3.601 10.632 1.00 95.44 85 ILE A O 1
ATOM 677 N N . SER A 1 86 ? 1.503 5.542 9.598 1.00 96.00 86 SER A N 1
ATOM 678 C CA . SER A 1 86 ? 1.088 6.364 10.737 1.00 96.00 86 SER A CA 1
ATOM 679 C C . SER A 1 86 ? -0.381 6.149 11.101 1.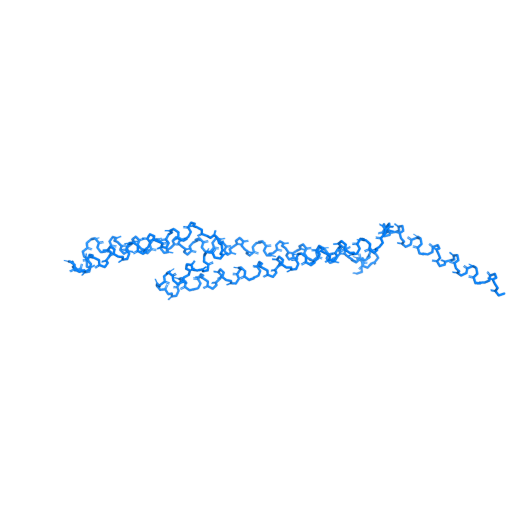00 96.00 86 SER A C 1
ATOM 681 O O . SER A 1 86 ? -0.705 6.120 12.284 1.00 96.00 86 SER A O 1
ATOM 683 N N . LEU A 1 87 ? -1.266 5.984 10.111 1.00 95.56 87 LEU A N 1
ATOM 684 C CA . LEU A 1 87 ? -2.678 5.692 10.369 1.00 95.56 87 LEU A CA 1
ATOM 685 C C . LEU A 1 87 ? -2.858 4.334 11.052 1.00 95.56 87 LEU A C 1
ATOM 687 O O . LEU A 1 87 ? -3.655 4.243 11.979 1.00 95.56 87 LEU A O 1
ATOM 691 N N . ILE A 1 88 ? -2.104 3.313 10.632 1.00 94.75 88 ILE A N 1
ATOM 692 C CA . ILE A 1 88 ? -2.124 1.983 11.261 1.00 94.75 88 ILE A CA 1
ATOM 693 C C . ILE A 1 88 ? -1.713 2.080 12.731 1.00 94.75 88 ILE A C 1
ATOM 695 O O . ILE A 1 88 ? -2.444 1.606 13.592 1.00 94.75 88 ILE A O 1
ATOM 699 N N . LYS A 1 89 ? -0.623 2.792 13.042 1.00 95.31 89 LYS A N 1
ATOM 700 C CA . LYS A 1 89 ? -0.200 3.017 14.436 1.00 95.31 89 LYS A CA 1
ATOM 701 C C . LYS A 1 89 ? -1.304 3.666 15.276 1.00 95.31 89 LYS A C 1
ATOM 703 O O . LYS A 1 89 ? -1.596 3.214 16.377 1.00 95.31 89 LYS A O 1
ATOM 708 N N . THR A 1 90 ? -1.979 4.685 14.741 1.00 96.38 90 THR A N 1
ATOM 709 C CA . THR A 1 90 ? -3.109 5.316 15.441 1.00 96.38 90 THR A CA 1
ATOM 710 C C . THR A 1 90 ? -4.295 4.361 15.609 1.00 96.38 90 THR A C 1
ATOM 712 O O . THR A 1 90 ? -4.974 4.405 16.633 1.00 96.38 90 THR A O 1
ATOM 715 N N . ILE A 1 91 ? -4.562 3.484 14.637 1.00 95.31 91 ILE A N 1
ATOM 716 C CA . ILE A 1 91 ? -5.595 2.446 14.770 1.00 95.31 91 ILE A CA 1
ATOM 717 C C . ILE A 1 91 ? -5.249 1.499 15.923 1.00 95.31 91 ILE A C 1
ATOM 719 O O . ILE A 1 91 ? -6.112 1.270 16.768 1.00 95.31 91 ILE A O 1
ATOM 723 N N . GLN A 1 92 ? -4.001 1.032 16.012 1.00 94.25 92 GLN A N 1
ATOM 724 C CA . GLN A 1 92 ? -3.529 0.172 17.104 1.00 94.25 92 GLN A CA 1
ATOM 725 C C . GLN A 1 92 ? -3.732 0.833 18.473 1.00 94.25 92 GLN A C 1
ATOM 727 O O . GLN A 1 92 ? -4.294 0.231 19.388 1.00 94.25 92 GLN A O 1
ATOM 732 N N . GLU A 1 93 ? -3.356 2.107 18.611 1.00 96.31 93 GLU A N 1
ATOM 733 C CA . GLU A 1 93 ? -3.583 2.878 19.840 1.00 96.31 93 GLU A CA 1
ATOM 734 C C . GLU A 1 93 ? -5.072 2.923 20.218 1.00 96.31 93 GLU A C 1
ATOM 736 O O . GLU A 1 93 ? -5.433 2.733 21.382 1.00 96.31 93 GLU A O 1
ATOM 741 N N . LYS A 1 94 ? -5.959 3.131 19.235 1.00 96.12 94 LYS A N 1
ATOM 742 C CA . LYS A 1 94 ? -7.410 3.143 19.463 1.00 96.12 94 LYS A CA 1
ATOM 743 C C . LYS A 1 94 ? -7.985 1.769 19.774 1.00 96.12 94 LYS A C 1
ATOM 745 O O . LYS A 1 94 ? -8.912 1.689 20.575 1.00 96.12 94 LYS A O 1
ATOM 750 N N . GLN A 1 95 ? -7.439 0.696 19.217 1.00 95.06 95 GLN A N 1
ATOM 751 C CA . GLN A 1 95 ? -7.830 -0.672 19.565 1.00 95.06 95 GLN A CA 1
ATOM 752 C C . GLN A 1 95 ? -7.441 -1.023 21.010 1.00 95.06 95 GLN A C 1
ATOM 754 O O . GLN A 1 95 ? -8.227 -1.653 21.724 1.00 95.06 95 GLN A O 1
ATOM 759 N N . LEU A 1 96 ? -6.277 -0.563 21.479 1.00 96.00 96 LEU A N 1
ATOM 760 C CA . LEU A 1 96 ? -5.870 -0.697 22.883 1.00 96.00 96 LEU A CA 1
ATOM 761 C C . LEU A 1 96 ? -6.786 0.111 23.815 1.00 96.00 96 LEU A C 1
ATOM 763 O O . LEU A 1 96 ? -7.240 -0.400 24.841 1.00 96.00 96 LEU A O 1
ATOM 767 N N . GLU A 1 97 ? -7.114 1.350 23.439 1.00 96.62 97 GLU A N 1
ATOM 768 C CA . GLU A 1 97 ? -8.066 2.194 24.172 1.00 96.62 97 GLU A CA 1
ATOM 769 C C . GLU A 1 97 ? -9.458 1.541 24.248 1.00 96.62 97 GLU A C 1
A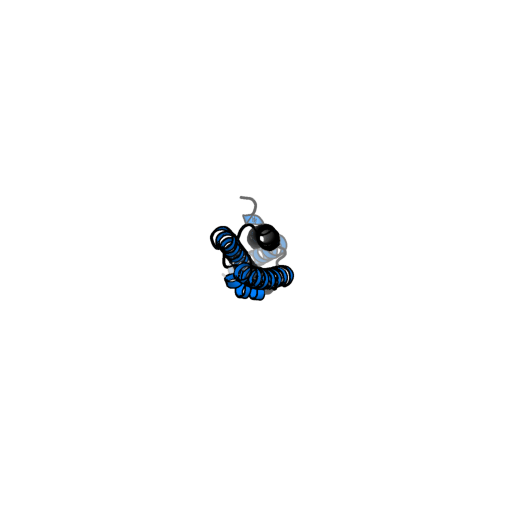TOM 771 O O . GLU A 1 97 ? -10.048 1.446 25.328 1.00 96.62 97 GLU A O 1
ATOM 776 N N . LEU A 1 98 ? -9.958 1.021 23.123 1.00 96.38 98 LEU A N 1
ATOM 777 C CA . LEU A 1 98 ? -11.226 0.297 23.042 1.00 96.38 98 LEU A CA 1
ATOM 778 C C . LEU A 1 98 ? -11.234 -0.922 23.966 1.00 96.38 98 LEU A C 1
ATOM 780 O O . LEU A 1 98 ? -12.190 -1.121 24.716 1.00 96.38 98 LEU A O 1
ATOM 784 N N . SER A 1 99 ? -10.152 -1.701 23.949 1.00 96.06 99 SER A N 1
ATOM 785 C CA . SER A 1 99 ? -9.982 -2.865 24.822 1.00 96.06 99 SER A CA 1
ATOM 786 C C . SER A 1 99 ? -10.044 -2.460 26.297 1.00 96.06 99 SER A C 1
ATOM 788 O O . SER A 1 99 ? -10.745 -3.096 27.082 1.00 96.06 99 SER A O 1
ATOM 790 N N . SER A 1 100 ? -9.402 -1.347 26.674 1.00 97.19 100 SER A N 1
ATOM 791 C CA . SER A 1 100 ? -9.471 -0.810 28.041 1.00 97.19 100 SER A CA 1
ATOM 792 C C . SER A 1 100 ? -10.891 -0.402 28.448 1.00 97.19 100 SER A C 1
ATOM 794 O O . SER A 1 100 ? -11.300 -0.643 29.587 1.00 97.19 100 SER A O 1
ATOM 796 N N . PHE A 1 101 ? -11.664 0.197 27.538 1.00 97.31 101 PHE A N 1
ATOM 797 C CA . PHE A 1 101 ? -13.058 0.550 27.810 1.00 97.31 101 PHE A CA 1
ATOM 798 C C . PHE A 1 101 ? -13.963 -0.674 27.933 1.00 97.31 101 PHE A C 1
ATOM 800 O O . PHE A 1 101 ? -14.795 -0.707 28.836 1.00 97.31 101 PHE A O 1
ATOM 807 N N . LEU A 1 102 ? -13.773 -1.694 27.095 1.00 96.88 102 LEU A N 1
ATOM 808 C CA . LEU A 1 102 ? -14.547 -2.939 27.142 1.00 96.88 102 LEU A CA 1
ATOM 809 C C . LEU A 1 102 ? -14.339 -3.732 28.440 1.00 96.88 102 LEU A C 1
ATOM 811 O O . LEU A 1 102 ? -15.223 -4.481 28.840 1.00 96.88 102 LEU A O 1
ATOM 815 N N . MET A 1 103 ? -13.211 -3.543 29.132 1.00 96.62 103 MET A N 1
ATOM 816 C CA . MET A 1 103 ? -12.995 -4.121 30.466 1.00 96.62 103 MET A CA 1
ATOM 817 C C . MET A 1 103 ? -13.805 -3.425 31.570 1.00 96.62 103 MET A C 1
ATOM 819 O O . MET A 1 103 ? -13.988 -3.995 32.642 1.00 96.62 103 MET A O 1
ATOM 823 N N . LYS A 1 104 ? -14.237 -2.179 31.345 1.00 95.88 104 LYS A N 1
ATOM 824 C CA . LYS A 1 104 ? -14.842 -1.309 32.371 1.00 95.88 104 LYS A CA 1
ATOM 825 C C . LYS A 1 104 ? -16.326 -1.044 32.139 1.00 95.88 104 LYS A C 1
ATOM 827 O O . LYS A 1 104 ? -17.040 -0.738 33.089 1.00 95.88 104 LYS A O 1
ATOM 832 N N . TYR A 1 105 ? -16.776 -1.118 30.891 1.00 96.50 105 TYR A N 1
ATOM 833 C CA . TYR A 1 105 ? -18.096 -0.667 30.471 1.00 96.50 105 TYR A CA 1
ATOM 834 C C . TYR A 1 105 ? -18.796 -1.700 29.582 1.00 96.50 105 TYR A C 1
ATOM 836 O O . TYR A 1 105 ? -18.159 -2.526 28.931 1.00 96.50 105 TYR A O 1
ATOM 844 N N . GLN A 1 106 ? -20.127 -1.616 29.532 1.00 93.94 106 GLN A N 1
ATOM 845 C CA . GLN A 1 106 ? -20.955 -2.363 28.582 1.00 93.94 106 GLN A CA 1
ATOM 846 C C . GLN A 1 106 ? -20.754 -1.841 27.152 1.00 93.94 106 GLN A C 1
ATOM 848 O O . GLN A 1 106 ? -20.388 -0.685 26.950 1.00 93.94 106 GLN A O 1
ATOM 853 N N . LYS A 1 107 ? -21.001 -2.691 26.147 1.00 91.88 107 LYS A N 1
ATOM 854 C CA . LYS A 1 107 ? -20.703 -2.403 24.728 1.00 91.88 107 LYS A CA 1
ATOM 855 C C . LYS A 1 107 ? -21.398 -1.156 24.162 1.00 91.88 107 LYS A C 1
ATOM 857 O O . LYS A 1 107 ? -20.904 -0.577 23.202 1.00 91.88 107 LYS A O 1
ATOM 862 N N . ASP A 1 108 ? -22.529 -0.762 24.729 1.00 94.44 108 ASP A N 1
ATOM 863 C CA . ASP A 1 108 ? -23.332 0.398 24.335 1.00 94.44 108 ASP A CA 1
ATOM 864 C C . ASP A 1 108 ? -22.827 1.725 24.928 1.00 94.44 108 ASP A C 1
ATOM 866 O O . ASP A 1 108 ? -23.328 2.796 24.579 1.00 94.44 108 ASP A O 1
ATOM 870 N N . HIS A 1 109 ? -21.810 1.685 25.793 1.00 97.38 109 HIS A N 1
ATOM 871 C CA . HIS A 1 109 ? -21.265 2.880 26.418 1.00 97.38 109 HIS A CA 1
ATOM 872 C C . HIS A 1 109 ? -20.691 3.862 25.372 1.00 97.38 109 HIS A C 1
ATOM 874 O O . HIS A 1 109 ? -19.922 3.443 24.499 1.00 97.38 109 HIS A O 1
ATOM 880 N N . PRO A 1 110 ? -20.941 5.185 25.493 1.00 96.56 110 PRO A N 1
ATOM 881 C CA . PRO A 1 110 ? -20.519 6.177 24.498 1.00 96.56 110 PRO A CA 1
ATOM 882 C C . PRO A 1 110 ? -19.023 6.161 24.159 1.00 96.56 110 PRO A C 1
ATOM 884 O O . PRO A 1 110 ? -18.637 6.389 23.019 1.00 96.56 110 PRO A O 1
ATOM 887 N N . ASN A 1 111 ? -18.149 5.871 25.127 1.00 95.50 111 ASN A N 1
ATOM 888 C CA . ASN A 1 111 ? -16.707 5.773 24.857 1.00 95.50 111 ASN A CA 1
ATOM 889 C C . ASN A 1 111 ? -16.351 4.590 23.945 1.00 95.50 111 ASN A C 1
ATOM 891 O O . ASN A 1 111 ? -15.430 4.705 23.144 1.00 95.50 111 ASN A O 1
ATOM 895 N N . ILE A 1 112 ? -17.078 3.474 24.035 1.00 97.38 112 ILE A N 1
ATOM 896 C CA . ILE A 1 112 ? -16.857 2.301 23.181 1.00 97.38 112 ILE A CA 1
ATOM 897 C C . ILE A 1 112 ? -17.338 2.610 21.765 1.00 97.38 112 ILE A C 1
ATOM 899 O O . ILE A 1 112 ? -16.568 2.462 20.817 1.00 97.38 112 ILE A O 1
ATOM 903 N N . THR A 1 113 ? -18.560 3.129 21.620 1.00 97.12 113 THR A N 1
ATOM 904 C CA . THR A 1 113 ? -19.126 3.470 20.305 1.00 97.12 113 THR A CA 1
ATOM 905 C C . THR A 1 113 ? -18.314 4.556 19.594 1.00 97.12 113 THR A C 1
ATOM 907 O O . THR A 1 113 ? -18.023 4.436 18.401 1.00 97.12 113 THR A O 1
ATOM 910 N N . ASN A 1 114 ? -17.869 5.582 20.326 1.00 97.00 114 ASN A N 1
ATOM 911 C CA . ASN A 1 114 ? -17.040 6.656 19.784 1.00 97.00 114 ASN A CA 1
ATOM 912 C C . ASN A 1 114 ? -15.653 6.162 19.362 1.00 97.00 114 ASN A C 1
ATOM 914 O O . ASN A 1 114 ? -15.141 6.593 18.328 1.00 97.00 114 ASN A O 1
ATOM 918 N N . THR A 1 115 ? -15.021 5.288 20.149 1.00 97.12 115 THR A N 1
ATOM 919 C CA . THR A 1 115 ? -13.704 4.739 19.801 1.00 97.12 115 THR A CA 1
ATOM 920 C C . THR A 1 115 ? -13.798 3.787 18.615 1.00 97.12 115 THR A C 1
ATOM 922 O O . THR A 1 115 ? -12.983 3.906 17.703 1.00 97.12 115 THR A O 1
ATOM 925 N N . GLN A 1 116 ? -14.829 2.939 18.552 1.00 96.12 116 GLN A N 1
ATOM 926 C CA . GLN A 1 116 ? -15.082 2.089 17.386 1.00 96.12 116 GLN A CA 1
ATOM 927 C C . GLN A 1 116 ? -15.292 2.927 16.118 1.00 96.12 116 GLN A C 1
ATOM 929 O O . GLN A 1 116 ? -14.604 2.720 15.125 1.00 96.12 116 GLN A O 1
ATOM 934 N N . SER A 1 117 ? -16.136 3.961 16.180 1.00 96.31 117 SER A N 1
ATOM 935 C CA . SER A 1 117 ? -16.382 4.850 15.033 1.00 96.31 117 SER A CA 1
ATOM 936 C C . SER A 1 117 ? -15.102 5.535 14.533 1.00 96.31 117 SER A C 1
ATOM 938 O O . SER A 1 117 ? -14.920 5.748 13.334 1.00 96.31 117 SER A O 1
ATOM 940 N N . LYS A 1 118 ? -14.184 5.886 15.447 1.00 96.69 118 LYS A N 1
ATOM 941 C CA . LYS A 1 118 ? -12.871 6.445 15.086 1.00 96.69 118 LYS A CA 1
ATOM 942 C C . LYS A 1 118 ? -11.983 5.407 14.402 1.00 96.69 118 LYS A C 1
ATOM 944 O O . LYS A 1 118 ? -11.310 5.765 13.438 1.00 96.69 118 LYS A O 1
ATOM 949 N N . ILE A 1 119 ? -11.977 4.162 14.879 1.00 95.19 119 ILE A N 1
ATOM 950 C CA . ILE A 1 119 ? -11.250 3.056 14.241 1.00 95.19 119 ILE A CA 1
ATOM 951 C C . ILE A 1 119 ? -11.763 2.861 12.813 1.00 95.19 119 ILE A C 1
ATOM 953 O O . ILE A 1 119 ? -10.965 2.934 11.879 1.00 95.19 119 ILE A O 1
ATOM 957 N N . ASP A 1 120 ? -13.077 2.738 12.630 1.00 94.06 120 ASP A N 1
ATOM 958 C CA . ASP A 1 120 ? -13.697 2.515 11.319 1.00 94.06 120 ASP A CA 1
ATOM 959 C C . ASP A 1 120 ? -13.364 3.658 10.341 1.00 94.06 120 ASP A C 1
ATOM 961 O O . ASP A 1 120 ? -12.992 3.443 9.184 1.00 94.06 120 ASP A O 1
ATOM 965 N N . PHE A 1 121 ? -13.409 4.905 10.823 1.00 95.75 121 PHE A N 1
ATOM 966 C CA . PHE A 1 121 ? -13.015 6.076 10.040 1.00 95.75 121 PHE A CA 1
ATOM 967 C C . PHE A 1 121 ? -11.540 6.039 9.609 1.00 95.75 121 PHE A C 1
ATOM 969 O O . PHE A 1 121 ? -11.213 6.366 8.463 1.00 95.75 121 PHE A O 1
ATOM 976 N N . LEU A 1 122 ? -10.633 5.657 10.512 1.00 95.56 122 LEU A N 1
ATOM 977 C CA . LEU A 1 122 ? -9.206 5.547 10.210 1.00 95.56 122 LEU A CA 1
ATOM 978 C C . LEU A 1 122 ? -8.924 4.402 9.227 1.00 95.56 122 LEU A C 1
ATOM 980 O O . LEU A 1 122 ? -8.140 4.592 8.295 1.00 95.56 122 LEU A O 1
ATOM 984 N N . GLN A 1 123 ? -9.603 3.262 9.364 1.00 93.94 123 GLN A N 1
ATOM 985 C CA . GLN A 1 123 ? -9.530 2.160 8.400 1.00 93.94 123 GLN A CA 1
ATOM 986 C C . GLN A 1 123 ? -10.002 2.608 7.008 1.00 93.94 123 GLN A C 1
ATOM 988 O O . GLN A 1 123 ? -9.323 2.362 6.008 1.00 93.94 123 GLN A O 1
ATOM 993 N N . GLY A 1 124 ? -11.093 3.379 6.936 1.00 93.75 124 GLY A N 1
ATOM 994 C CA . GLY A 1 124 ? -11.553 3.999 5.691 1.00 93.75 124 GLY A CA 1
ATOM 995 C C . GLY A 1 124 ? -10.509 4.927 5.053 1.00 93.75 124 GLY A C 1
ATOM 996 O O . GLY A 1 124 ? -10.343 4.937 3.829 1.00 93.75 124 GLY A O 1
ATOM 997 N N . LYS A 1 125 ? -9.740 5.673 5.861 1.00 95.88 125 LYS A N 1
ATOM 998 C CA . LYS A 1 125 ? -8.617 6.486 5.361 1.00 95.88 125 LYS A CA 1
ATOM 999 C C . LYS A 1 125 ? -7.479 5.638 4.801 1.00 95.88 125 LYS A C 1
ATOM 1001 O O . LYS A 1 125 ? -6.961 5.981 3.738 1.00 95.88 125 LYS A O 1
ATOM 1006 N N . VAL A 1 126 ? -7.105 4.548 5.474 1.00 95.19 126 VAL A N 1
ATOM 1007 C CA . VAL A 1 126 ? -6.086 3.611 4.972 1.00 95.19 126 VAL A CA 1
ATOM 1008 C C . VAL A 1 126 ? -6.510 3.052 3.616 1.00 95.19 126 VAL A C 1
ATOM 1010 O O . VAL A 1 126 ? -5.757 3.149 2.645 1.00 95.19 126 VAL A O 1
ATOM 1013 N N . LEU A 1 127 ? -7.751 2.572 3.510 1.00 94.81 127 LEU A N 1
ATOM 1014 C CA . LEU A 1 127 ? -8.300 2.068 2.254 1.00 94.81 127 LEU A CA 1
ATOM 1015 C C . LEU A 1 127 ? -8.267 3.133 1.146 1.00 94.81 127 LEU A C 1
ATOM 1017 O O . LEU A 1 127 ? -7.817 2.861 0.032 1.00 94.81 127 LEU A O 1
ATOM 1021 N N . SER A 1 128 ? -8.678 4.367 1.452 1.00 95.56 128 SER A N 1
ATOM 1022 C CA . SER A 1 128 ? -8.641 5.475 0.491 1.00 95.56 128 SER A CA 1
ATOM 1023 C C . SER A 1 128 ? -7.219 5.780 0.006 1.00 95.56 128 SER A C 1
ATOM 1025 O O . SER A 1 128 ? -7.003 6.005 -1.189 1.00 95.56 128 SER A O 1
ATOM 1027 N N . ASN A 1 129 ? -6.228 5.759 0.902 1.00 95.19 129 ASN A N 1
ATOM 1028 C CA . ASN A 1 129 ? -4.825 5.963 0.540 1.00 95.19 129 ASN A CA 1
ATOM 1029 C C . ASN A 1 129 ? -4.322 4.867 -0.405 1.00 95.19 129 ASN A C 1
ATOM 1031 O O . ASN A 1 129 ? -3.723 5.178 -1.440 1.00 95.19 129 ASN A O 1
ATOM 1035 N N . LEU A 1 130 ? -4.610 3.602 -0.090 1.00 94.75 130 LEU A N 1
ATOM 1036 C CA . LEU A 1 130 ? -4.245 2.462 -0.929 1.00 94.75 130 LEU A CA 1
ATOM 1037 C C . LEU A 1 130 ? -4.878 2.566 -2.324 1.00 94.75 130 LEU A C 1
ATOM 1039 O O . LEU A 1 130 ? -4.181 2.434 -3.331 1.00 94.75 130 LEU A O 1
ATOM 1043 N N . GLN A 1 131 ? -6.171 2.891 -2.403 1.00 95.19 131 GLN A N 1
ATOM 1044 C CA . GLN A 1 131 ? -6.889 3.080 -3.669 1.00 95.19 131 GLN A CA 1
ATOM 1045 C C . GLN A 1 131 ? -6.293 4.209 -4.520 1.00 95.19 131 GLN A C 1
ATOM 1047 O O . GLN A 1 131 ? -6.067 4.028 -5.721 1.00 95.19 131 GLN A O 1
ATOM 1052 N N . LYS A 1 132 ? -5.978 5.359 -3.908 1.00 94.94 132 LYS A N 1
ATOM 1053 C CA . LYS A 1 132 ? -5.316 6.480 -4.598 1.00 94.94 132 LYS A CA 1
ATOM 1054 C C . LYS A 1 132 ? -3.954 6.066 -5.147 1.00 94.94 132 LYS A C 1
ATOM 1056 O O . LYS A 1 132 ? -3.649 6.334 -6.309 1.00 94.94 132 LYS A O 1
ATOM 1061 N N . LYS A 1 133 ? -3.143 5.367 -4.351 1.00 93.56 133 LYS A N 1
ATOM 1062 C CA . LYS A 1 133 ? -1.829 4.871 -4.788 1.00 93.56 133 LYS A CA 1
ATOM 1063 C C . LYS A 1 133 ? -1.945 3.842 -5.902 1.00 93.56 133 LYS A C 1
ATOM 1065 O O . LYS A 1 133 ? -1.167 3.898 -6.852 1.00 93.56 133 LYS A O 1
ATOM 1070 N N . HIS A 1 134 ? -2.928 2.948 -5.832 1.00 93.56 134 HIS A N 1
ATOM 1071 C CA . HIS A 1 134 ? -3.202 1.985 -6.893 1.00 93.56 134 HIS A CA 1
ATOM 1072 C C . HIS A 1 134 ? -3.572 2.688 -8.209 1.00 93.56 134 HIS A C 1
ATOM 1074 O O . HIS A 1 134 ? -3.051 2.330 -9.267 1.00 93.56 134 HIS A O 1
ATOM 1080 N N . LEU A 1 135 ? -4.404 3.736 -8.155 1.00 92.38 135 LEU A N 1
ATOM 1081 C CA . LEU A 1 135 ? -4.747 4.543 -9.330 1.00 92.38 135 LEU A CA 1
ATOM 1082 C C . LEU A 1 135 ? -3.503 5.190 -9.956 1.00 92.38 135 LEU A C 1
ATOM 1084 O O . LEU A 1 135 ? -3.300 5.085 -11.167 1.00 92.38 135 LEU A O 1
ATOM 1088 N N . ILE A 1 136 ? -2.646 5.798 -9.131 1.00 91.38 136 ILE A N 1
ATOM 1089 C CA . ILE A 1 136 ? -1.381 6.399 -9.577 1.00 91.38 136 ILE A CA 1
ATOM 1090 C C . ILE A 1 136 ? -0.471 5.331 -10.203 1.00 91.38 136 ILE A C 1
ATOM 1092 O O . ILE A 1 136 ? 0.046 5.524 -11.303 1.00 91.38 136 ILE A O 1
ATOM 1096 N N . ALA A 1 137 ? -0.317 4.170 -9.561 1.00 90.19 137 ALA A N 1
ATOM 1097 C CA . ALA A 1 137 ? 0.491 3.068 -10.085 1.00 90.19 137 ALA A CA 1
ATOM 1098 C C . ALA A 1 137 ? -0.028 2.567 -11.445 1.00 90.19 137 ALA A C 1
ATOM 1100 O O . ALA A 1 137 ? 0.758 2.351 -12.370 1.00 90.19 137 ALA A O 1
ATOM 1101 N N . LYS A 1 138 ? -1.353 2.453 -11.609 1.00 88.88 138 LYS A N 1
ATOM 1102 C CA . LYS A 1 138 ? -1.999 2.088 -12.879 1.00 88.88 138 LYS A CA 1
ATOM 1103 C C . LYS A 1 138 ? -1.726 3.117 -13.983 1.00 88.88 138 LYS A C 1
ATOM 1105 O O . LYS A 1 138 ? -1.445 2.734 -15.124 1.00 88.88 138 LYS A O 1
ATOM 1110 N N . GLN A 1 139 ? -1.778 4.410 -13.660 1.00 88.44 139 GLN A N 1
ATOM 1111 C CA . GLN A 1 139 ? -1.463 5.491 -14.602 1.00 88.44 139 GLN A CA 1
ATOM 1112 C C . GLN A 1 139 ? 0.007 5.445 -15.039 1.00 88.44 139 GLN A C 1
ATOM 1114 O O . GLN A 1 139 ? 0.286 5.421 -16.238 1.00 88.44 139 GLN A O 1
ATOM 1119 N N . ILE A 1 140 ? 0.941 5.346 -14.087 1.00 87.06 140 ILE A N 1
ATOM 1120 C CA . ILE A 1 140 ? 2.383 5.260 -14.370 1.00 87.06 140 ILE A CA 1
ATOM 1121 C C . ILE A 1 140 ? 2.699 4.025 -15.224 1.00 87.06 140 ILE A C 1
ATOM 1123 O O . ILE A 1 140 ? 3.439 4.119 -16.205 1.00 87.06 140 ILE A O 1
ATOM 1127 N N . HIS A 1 141 ? 2.112 2.870 -14.897 1.00 85.12 141 HIS A N 1
ATOM 1128 C CA . HIS A 1 141 ? 2.272 1.653 -15.692 1.00 85.12 141 HIS A CA 1
ATOM 1129 C C . HIS A 1 141 ? 1.817 1.865 -17.145 1.00 85.12 141 HIS A C 1
ATOM 1131 O O . HIS A 1 141 ? 2.543 1.515 -18.074 1.00 85.12 141 HIS A O 1
ATOM 1137 N N . SER A 1 142 ? 0.666 2.513 -17.348 1.00 83.75 142 SER A N 1
ATOM 1138 C CA . SER A 1 142 ? 0.129 2.808 -18.684 1.00 83.75 142 SER A CA 1
ATOM 1139 C C . SER A 1 142 ? 1.043 3.742 -19.490 1.00 83.75 142 SER A C 1
ATOM 1141 O O . SER A 1 142 ? 1.261 3.517 -20.680 1.00 83.75 142 SER A O 1
ATOM 1143 N N . ILE A 1 143 ? 1.618 4.766 -18.849 1.00 85.69 143 ILE A N 1
ATOM 1144 C CA . ILE A 1 143 ? 2.574 5.695 -19.477 1.00 85.69 143 ILE A CA 1
ATOM 1145 C C . ILE A 1 143 ? 3.846 4.954 -19.909 1.00 85.69 143 ILE A C 1
ATOM 1147 O O . ILE A 1 143 ? 4.279 5.072 -21.056 1.00 85.69 143 ILE A O 1
ATOM 1151 N N . ASN A 1 144 ? 4.424 4.144 -19.021 1.00 81.12 144 ASN A N 1
ATOM 1152 C CA . ASN A 1 144 ? 5.642 3.391 -19.329 1.00 81.12 144 ASN A CA 1
ATOM 1153 C C . ASN A 1 144 ? 5.403 2.316 -20.399 1.00 81.12 144 ASN A C 1
ATOM 1155 O O . ASN A 1 144 ? 6.287 2.039 -21.215 1.00 81.12 144 ASN A O 1
ATOM 1159 N N . PHE A 1 145 ? 4.198 1.748 -20.450 1.00 80.88 145 PHE A N 1
ATOM 1160 C CA . PHE A 1 145 ? 3.814 0.807 -21.496 1.00 80.88 145 PHE A CA 1
ATOM 1161 C C . PHE A 1 145 ? 3.760 1.490 -22.868 1.00 80.88 145 PHE A C 1
ATOM 1163 O O . PHE A 1 145 ? 4.378 0.999 -23.814 1.00 80.88 145 PHE A O 1
ATOM 1170 N N . LYS A 1 146 ? 3.133 2.672 -22.964 1.00 83.69 146 LYS A N 1
ATOM 1171 C CA . LYS A 1 146 ? 3.137 3.490 -24.192 1.00 83.69 146 LYS A CA 1
ATOM 1172 C C . LYS A 1 146 ? 4.558 3.830 -24.646 1.00 83.69 146 LYS A C 1
ATOM 1174 O O . LYS A 1 146 ? 4.901 3.569 -25.795 1.00 83.69 146 LYS A O 1
ATOM 1179 N N . ARG A 1 147 ? 5.420 4.283 -23.727 1.00 80.12 147 ARG A N 1
ATOM 1180 C CA . ARG A 1 147 ? 6.839 4.564 -24.019 1.00 80.12 147 ARG A CA 1
ATOM 1181 C C . ARG A 1 147 ? 7.577 3.338 -24.567 1.00 80.12 147 ARG A C 1
ATOM 1183 O O . ARG A 1 147 ? 8.415 3.455 -25.452 1.00 80.12 147 ARG A O 1
ATOM 1190 N N . THR A 1 148 ? 7.250 2.144 -24.078 1.00 78.44 148 THR A N 1
ATOM 1191 C CA . THR A 1 148 ? 7.839 0.892 -24.581 1.00 78.44 148 THR A CA 1
ATOM 1192 C C . THR A 1 148 ? 7.416 0.590 -26.015 1.00 78.44 148 THR A C 1
ATOM 1194 O O . THR A 1 148 ? 8.234 0.112 -26.801 1.00 78.44 148 THR A O 1
ATOM 1197 N N . ILE A 1 149 ? 6.154 0.854 -26.361 1.00 76.69 149 ILE A N 1
ATOM 1198 C CA . ILE A 1 149 ? 5.649 0.711 -27.732 1.00 76.69 149 ILE A CA 1
ATOM 1199 C C . ILE A 1 149 ? 6.339 1.728 -28.647 1.00 76.69 149 ILE A C 1
ATOM 1201 O O . ILE A 1 149 ? 6.868 1.342 -29.685 1.00 76.69 149 ILE A O 1
ATOM 1205 N N . GLU A 1 150 ? 6.411 2.995 -28.238 1.00 78.44 150 GLU A N 1
ATOM 1206 C CA . GLU A 1 150 ? 7.078 4.058 -29.000 1.00 78.44 150 GLU A CA 1
ATOM 1207 C C . GLU A 1 150 ? 8.562 3.760 -29.236 1.00 78.44 150 GLU A C 1
ATOM 1209 O O . GLU A 1 150 ? 9.045 3.891 -30.360 1.00 78.44 150 GLU A O 1
ATOM 1214 N N . ASN A 1 151 ? 9.284 3.296 -28.212 1.00 72.31 151 ASN A N 1
ATOM 1215 C CA . ASN A 1 151 ? 10.696 2.935 -28.339 1.00 72.31 151 ASN A CA 1
ATOM 1216 C C . ASN A 1 151 ? 10.900 1.735 -29.274 1.00 72.31 151 ASN A C 1
ATOM 1218 O O . ASN A 1 151 ? 11.836 1.746 -30.071 1.00 72.31 151 ASN A O 1
ATOM 1222 N N . ARG A 1 152 ? 10.004 0.735 -29.250 1.00 69.50 152 ARG A N 1
ATOM 1223 C CA . ARG A 1 152 ? 10.024 -0.348 -30.248 1.00 69.50 152 ARG A CA 1
ATOM 1224 C C . ARG A 1 152 ? 9.786 0.188 -31.657 1.00 69.50 152 ARG A C 1
ATOM 1226 O O . ARG A 1 152 ? 10.547 -0.150 -32.552 1.00 69.50 152 ARG A O 1
ATOM 1233 N N . TYR A 1 153 ? 8.798 1.064 -31.848 1.00 67.88 153 TYR A N 1
ATOM 1234 C CA . TYR A 1 153 ? 8.539 1.707 -33.142 1.00 67.88 153 TYR A CA 1
ATOM 1235 C C . TYR A 1 153 ? 9.748 2.505 -33.652 1.00 67.88 153 TYR A C 1
ATOM 1237 O O . TYR A 1 153 ? 10.088 2.435 -34.833 1.00 67.88 153 TYR A O 1
ATOM 1245 N N . ARG A 1 154 ? 10.441 3.225 -32.761 1.00 67.19 154 ARG A N 1
ATOM 1246 C CA . ARG A 1 154 ? 11.656 3.989 -33.083 1.00 67.19 154 ARG A CA 1
ATOM 1247 C C . ARG A 1 154 ? 12.871 3.115 -33.409 1.00 67.19 154 ARG A C 1
ATOM 1249 O O . ARG A 1 154 ? 13.746 3.583 -34.130 1.00 67.19 154 ARG A O 1
ATOM 1256 N N . ALA A 1 155 ? 12.914 1.874 -32.932 1.00 63.19 155 ALA A N 1
ATOM 1257 C CA . ALA A 1 155 ? 13.978 0.927 -33.256 1.00 63.19 155 ALA A CA 1
ATOM 1258 C C . ALA A 1 155 ? 13.848 0.319 -34.670 1.00 63.19 155 ALA A C 1
ATOM 1260 O O . ALA A 1 155 ? 14.825 -0.212 -35.191 1.00 63.19 155 ALA A O 1
ATOM 1261 N N . PHE A 1 156 ? 12.680 0.412 -35.323 1.00 58.59 156 PHE A N 1
ATOM 1262 C CA . PHE A 1 156 ? 12.515 -0.066 -36.701 1.00 58.59 156 PHE A CA 1
ATOM 1263 C C . PHE A 1 156 ? 13.053 0.943 -37.732 1.00 58.59 156 PHE A C 1
ATOM 1265 O O . PHE A 1 156 ? 12.805 2.145 -37.572 1.00 58.59 156 PHE A O 1
ATOM 1272 N N . PRO A 1 157 ? 13.709 0.493 -38.820 1.00 58.12 157 PRO A N 1
ATOM 1273 C CA . PRO A 1 157 ? 14.096 1.347 -39.946 1.00 58.12 157 PRO A CA 1
ATOM 1274 C C . PRO A 1 157 ? 12.902 2.126 -40.522 1.00 58.12 157 PRO A C 1
ATOM 1276 O O . PRO A 1 157 ? 11.774 1.626 -40.535 1.00 58.12 157 PRO A O 1
ATOM 1279 N N . LYS A 1 158 ? 13.124 3.345 -41.040 1.00 57.16 158 LYS A N 1
ATOM 1280 C CA . LYS A 1 158 ? 12.030 4.221 -41.520 1.00 57.16 158 LYS A CA 1
ATOM 1281 C C . LYS A 1 158 ? 11.178 3.573 -42.623 1.00 57.16 158 LYS A C 1
ATOM 1283 O O . LYS A 1 158 ? 9.964 3.738 -42.606 1.00 57.16 158 LYS A O 1
ATOM 1288 N N . LYS A 1 159 ? 11.785 2.780 -43.518 1.00 52.12 159 LYS A N 1
ATOM 1289 C CA . LYS A 1 159 ? 11.085 2.073 -44.614 1.00 52.12 159 LYS A CA 1
ATOM 1290 C C . LYS A 1 159 ? 10.090 1.003 -44.146 1.00 52.12 159 LYS A C 1
ATOM 1292 O O . LYS A 1 159 ? 9.177 0.680 -44.889 1.00 52.12 159 LYS A O 1
ATOM 1297 N N . SER A 1 160 ? 10.239 0.483 -42.929 1.00 47.84 160 SER A N 1
ATOM 1298 C CA . SER A 1 160 ? 9.328 -0.513 -42.341 1.00 47.84 160 SER A CA 1
ATOM 1299 C C . SER A 1 160 ? 8.200 0.093 -41.492 1.00 47.84 160 SER A C 1
ATOM 1301 O O . SER A 1 160 ? 7.410 -0.651 -40.927 1.00 47.84 160 SER A O 1
ATOM 1303 N N . ARG A 1 161 ? 8.121 1.428 -41.361 1.00 46.75 161 ARG A N 1
ATOM 1304 C CA . ARG A 1 161 ? 7.075 2.117 -40.569 1.00 46.75 161 ARG A CA 1
ATOM 1305 C C . ARG A 1 161 ? 5.850 2.541 -41.391 1.00 46.75 161 ARG A C 1
ATOM 1307 O O . ARG A 1 161 ? 4.896 3.046 -40.815 1.00 46.75 161 ARG A O 1
ATOM 1314 N N . SER A 1 162 ? 5.903 2.393 -42.713 1.00 42.00 162 SER A N 1
ATOM 1315 C CA . SER A 1 162 ? 4.914 2.889 -43.682 1.00 42.00 162 SER A CA 1
ATOM 1316 C C . SER A 1 162 ? 4.248 1.756 -44.475 1.00 42.00 162 SER A C 1
ATOM 1318 O O . SER A 1 162 ? 3.989 1.912 -45.665 1.00 42.00 162 SER A O 1
ATOM 1320 N N . SER A 1 163 ? 4.038 0.601 -43.840 1.00 41.09 163 SER A N 1
ATOM 1321 C CA . SER A 1 163 ? 3.357 -0.573 -44.406 1.00 41.09 163 SER A CA 1
ATOM 1322 C C . SER A 1 163 ? 2.112 -0.895 -43.599 1.00 41.09 163 SER A C 1
ATOM 1324 O O . SER A 1 163 ? 2.212 -0.821 -42.354 1.00 41.09 163 SER A O 1
#

Foldseek 3Di:
DVVVVVVVVVVVVVVVVCLCVLQVCPDVVVVVVVLVVVLVVLVVVLVVLVVLLVLLVVLLVCLVVDPPNVVCLVVCVVVVPVVLNVLNVVLVVLVVVLVVCVVPDDCPDPSNVVSVVVSVVSSVVSSVVSVVVSVVSVVVSVVSVVVSVVSVLSPDGPVVNPD

Nearest PDB structures (foldseek):
  5sxb-assembly1_B  TM=4.929E-01  e=1.068E+00  Homo sapiens
  5ew5-assembly4_D  TM=5.101E-01  e=2.317E+00  Escherichia coli
  2b5u-assembly2_C  TM=4.416E-01  e=3.607E+00  Escherichia coli
  5xg2-assembly1_A  TM=2.858E-01  e=2.735E+00  Pyrococcus yayanosii CH1

Radius of gyration: 29.94 Å; Cα contacts (8 Å, |Δi|>4): 82; chains: 1; bounding box: 62×19×96 Å

Sequence (163 aa):
QLKSIEKRVDASSNRLETYKQDNSIVQPEAQTAILVTEMSKVKVQLAQNSYKKELLRNLIVFVQEHSDIDAIAPSLIELNDEPTISLIKTIQEKQLELSSFLMKYQKDHPNITNTQSKIDFLQGKVLSNLQKKHLIAKQIHSINFKRTIENRYRAFPKKSRSS

Secondary structure (DSSP, 8-state):
-HHHHHHHHHHHHHHHHHHHHHTT-S-HHHHHHHHHHHHHHHHHHHHHHHHHHHHHHHHHHHHHH-S--GGGHHHHHHTT-HHHHHHHHHHHHHHHHHHHHHTTS-TTSHHHHHHHHHHHHHHHHHHHHHHHHHHHHHHHHHHHHHHHHHHHHHHS-GGGS--

pLDDT: mean 83.39, std 13.34, range [41.09, 97.38]

Mean predicted aligned error: 11.05 Å

Solvent-accessible surface area (backbone atoms only — not comparable to full-atom values): 9021 Å² total; per-residue (Å²): 113,66,73,62,52,52,54,49,50,52,53,50,49,51,53,50,50,51,51,28,60,80,64,69,50,87,52,63,66,66,54,48,52,51,52,54,51,52,52,50,53,52,51,52,52,45,52,53,33,49,50,54,28,50,50,34,49,51,53,45,52,45,58,72,77,41,89,70,63,66,80,50,45,68,61,34,57,78,66,68,36,61,75,54,48,51,47,46,55,53,40,53,56,41,53,53,51,36,52,58,42,60,76,75,44,63,81,84,37,66,71,40,51,54,38,50,54,51,41,55,52,47,51,52,49,45,50,51,52,39,51,53,50,30,53,50,33,52,51,54,39,52,54,51,49,51,52,51,52,52,52,54,59,68,71,49,60,76,86,75,73,81,118